Protein AF-A0AAE4P4Q9-F1 (afdb_monomer_lite)

Foldseek 3Di:
DDDDDDDDDDDDPPPPDDDPDDDPVRVVVVVVVVVLQVVQQVVWDWDDDPNWIKTWGQRPVQQKIWIDTDPPGPFDAQVSRQVRNCVPPVFGKHWDVVVVVPDPDDRGPDGCVVVVVVDPDDDTTMIHGDD

Radius of gyration: 22.88 Å; chains: 1; bounding box: 52×63×61 Å

pLDDT: mean 82.3, std 17.0, range [37.06, 98.25]

Structure (mmCIF, N/CA/C/O backbone):
data_AF-A0AAE4P4Q9-F1
#
_entry.id   AF-A0AAE4P4Q9-F1
#
loop_
_atom_site.group_PDB
_atom_site.id
_atom_site.type_symbol
_atom_site.label_atom_id
_atom_site.label_alt_id
_atom_site.label_comp_id
_atom_site.label_asym_id
_atom_site.label_entity_id
_atom_site.label_seq_id
_atom_site.pdbx_PDB_ins_code
_atom_site.Cartn_x
_atom_site.Cartn_y
_atom_site.Cartn_z
_atom_site.occupancy
_atom_site.B_iso_or_equiv
_atom_site.auth_seq_id
_atom_site.auth_comp_id
_atom_site.auth_asym_id
_atom_site.auth_atom_id
_atom_site.pdbx_PDB_model_num
ATOM 1 N N . MET A 1 1 ? -36.140 54.485 44.533 1.00 37.06 1 MET A N 1
ATOM 2 C CA . MET A 1 1 ? -35.787 53.049 44.627 1.00 37.06 1 MET A CA 1
ATOM 3 C C . MET A 1 1 ? -35.565 52.501 43.223 1.00 37.06 1 MET A C 1
ATOM 5 O O . MET A 1 1 ? -36.398 52.792 42.377 1.00 37.06 1 MET A O 1
ATOM 9 N N . ARG A 1 2 ? -34.507 51.682 43.056 1.00 38.62 2 ARG A N 1
ATOM 10 C CA . ARG A 1 2 ? -34.095 50.876 41.875 1.00 38.62 2 ARG A CA 1
ATOM 11 C C . ARG A 1 2 ? -33.258 51.635 40.821 1.00 38.62 2 ARG A C 1
ATOM 13 O O . ARG A 1 2 ? -33.813 52.383 40.034 1.00 38.62 2 ARG A O 1
ATOM 20 N N . PHE A 1 3 ? -31.927 51.716 40.999 1.00 42.88 3 PHE A N 1
ATOM 21 C CA . PHE A 1 3 ? -30.850 50.762 40.598 1.00 42.88 3 PHE A CA 1
ATOM 22 C C . PHE A 1 3 ? -30.687 50.680 39.060 1.00 42.88 3 PHE A C 1
ATOM 24 O O . PHE A 1 3 ? -31.515 50.068 38.403 1.00 42.88 3 PHE A O 1
ATOM 31 N N . THR A 1 4 ? -29.853 51.544 38.451 1.00 39.66 4 THR A N 1
ATOM 32 C CA . THR A 1 4 ? -28.414 51.391 38.058 1.00 39.66 4 THR A CA 1
ATOM 33 C C . THR A 1 4 ? -28.180 50.757 36.675 1.00 39.66 4 THR A C 1
ATOM 35 O O . THR A 1 4 ? -28.346 49.555 36.543 1.00 39.66 4 THR A O 1
ATOM 38 N N . LEU A 1 5 ? -27.798 51.621 35.710 1.00 47.47 5 LEU A N 1
ATOM 39 C CA . LEU A 1 5 ? -26.658 51.614 34.749 1.00 47.47 5 LEU A CA 1
ATOM 40 C C . LEU A 1 5 ? -26.119 50.287 34.111 1.00 47.47 5 LEU A C 1
ATOM 42 O O . LEU A 1 5 ? -26.418 49.201 34.581 1.00 47.47 5 LEU A O 1
ATOM 46 N N . PRO A 1 6 ? -25.333 50.356 33.007 1.00 56.06 6 PRO A N 1
ATOM 47 C CA . PRO A 1 6 ? -25.484 49.561 31.790 1.00 56.06 6 PRO A CA 1
ATOM 48 C C . PRO A 1 6 ? -24.238 48.682 31.515 1.00 56.06 6 PRO A C 1
ATOM 50 O O . PRO A 1 6 ? -23.335 48.587 32.338 1.00 56.06 6 PRO A O 1
ATOM 53 N N . LEU A 1 7 ? -24.162 48.147 30.290 1.00 46.91 7 LEU A N 1
ATOM 54 C CA . LEU A 1 7 ? -22.921 47.827 29.573 1.00 46.91 7 LEU A CA 1
ATOM 55 C C . LEU A 1 7 ? -22.119 46.623 30.088 1.00 46.91 7 LEU A C 1
ATOM 57 O O . LEU A 1 7 ? -21.265 46.776 30.949 1.00 46.91 7 LEU A O 1
ATOM 61 N N . ILE A 1 8 ? -22.268 45.465 29.432 1.00 52.84 8 ILE A N 1
ATOM 62 C CA . ILE A 1 8 ? -21.134 44.553 29.233 1.00 52.84 8 ILE A CA 1
ATOM 63 C C . ILE A 1 8 ? -21.139 44.045 27.788 1.00 52.84 8 ILE A C 1
ATOM 65 O O . ILE A 1 8 ? -22.079 43.433 27.291 1.00 52.84 8 ILE A O 1
ATOM 69 N N . LEU A 1 9 ? -20.034 44.383 27.146 1.00 51.22 9 LEU A N 1
ATOM 70 C CA . LEU A 1 9 ? -19.615 44.204 25.776 1.00 51.22 9 LEU A CA 1
ATOM 71 C C . LEU A 1 9 ? -18.574 43.092 25.826 1.00 51.22 9 LEU A C 1
ATOM 73 O O . LEU A 1 9 ? -17.518 43.335 26.398 1.00 51.22 9 LEU A O 1
ATOM 77 N N . ILE A 1 10 ? -18.844 41.886 25.315 1.00 54.88 10 ILE A N 1
ATOM 78 C CA . ILE A 1 10 ? -17.826 40.818 25.273 1.00 54.88 10 ILE A CA 1
ATOM 79 C C . ILE A 1 10 ? -17.908 40.056 23.941 1.00 54.88 10 ILE A C 1
ATOM 81 O O . ILE A 1 10 ? -18.613 39.068 23.776 1.00 54.88 10 ILE A O 1
ATOM 85 N N . THR A 1 11 ? -17.168 40.632 22.990 1.00 53.81 11 THR A N 1
ATOM 86 C CA . THR A 1 11 ? -16.197 39.982 22.093 1.00 53.81 11 THR A CA 1
ATOM 87 C C . THR A 1 11 ? -16.642 38.786 21.250 1.00 53.81 11 THR A C 1
ATOM 89 O O . THR A 1 11 ? -16.648 37.638 21.684 1.00 53.81 11 THR A O 1
ATOM 92 N N . THR A 1 12 ? -16.831 39.087 19.965 1.00 53.78 12 THR A N 1
ATOM 93 C CA . THR A 1 12 ? -16.254 38.357 18.826 1.00 53.78 12 THR A CA 1
ATOM 94 C C . THR A 1 12 ? -15.177 37.339 19.213 1.00 53.78 12 THR A C 1
ATOM 96 O O . THR A 1 12 ? -14.032 37.712 19.478 1.00 53.78 12 THR A O 1
ATOM 99 N N . VAL A 1 13 ? -15.505 36.050 19.148 1.00 53.94 13 VAL A N 1
ATOM 100 C CA . VAL A 1 13 ? -14.491 34.992 19.074 1.00 53.94 13 VAL A CA 1
ATOM 101 C C . VAL A 1 13 ? -14.093 34.842 17.605 1.00 53.94 13 VAL A C 1
ATOM 103 O O . VAL A 1 13 ? -14.459 33.899 16.915 1.00 53.94 13 VAL A O 1
ATOM 106 N N . LEU A 1 14 ? -13.356 35.837 17.110 1.00 50.78 14 LEU A N 1
ATOM 107 C CA . LEU A 1 14 ? -12.475 35.678 15.959 1.00 50.78 14 LEU A CA 1
ATOM 108 C C . LEU A 1 14 ? -11.249 34.901 16.451 1.00 50.78 14 LEU A C 1
ATOM 110 O O . LEU A 1 14 ? -10.186 35.470 16.670 1.00 50.78 14 LEU A O 1
ATOM 114 N N . THR A 1 15 ? -11.376 33.585 16.629 1.00 55.31 15 THR A N 1
ATOM 115 C CA . THR A 1 15 ? -10.199 32.703 16.666 1.00 55.31 15 THR A CA 1
ATOM 116 C C . THR A 1 15 ? -9.785 32.392 15.234 1.00 55.31 15 THR A C 1
ATOM 118 O O . THR A 1 15 ? -9.817 31.254 14.779 1.00 55.31 15 THR A O 1
ATOM 121 N N . ALA A 1 16 ? -9.419 33.448 14.511 1.00 55.38 16 ALA A N 1
ATOM 122 C CA . ALA A 1 16 ? -8.599 33.374 13.319 1.00 55.38 16 ALA A CA 1
ATOM 123 C C . ALA A 1 16 ? -7.157 33.675 13.750 1.00 55.38 16 ALA A C 1
ATOM 125 O O . ALA A 1 16 ? -6.652 34.769 13.540 1.00 55.38 16 ALA A O 1
ATOM 126 N N . CYS A 1 17 ? -6.523 32.694 14.394 1.00 52.91 17 CYS A N 1
ATOM 127 C CA . CYS A 1 17 ? -5.076 32.641 14.606 1.00 52.91 17 CYS A CA 1
ATOM 128 C C . CYS A 1 17 ? -4.592 31.237 14.227 1.00 52.91 17 CYS A C 1
ATOM 130 O O . CYS A 1 17 ? -4.440 30.350 15.060 1.00 52.91 17 CYS A O 1
ATOM 132 N N . SER A 1 18 ? -4.466 31.046 12.913 1.00 50.00 18 SER A N 1
ATOM 133 C CA . SER A 1 18 ? -3.303 30.461 12.234 1.00 50.00 18 SER A CA 1
ATOM 134 C C . SER A 1 18 ? -2.382 29.556 13.062 1.00 50.00 18 SER A C 1
ATOM 136 O O . SER A 1 18 ? -1.273 29.923 13.442 1.00 50.00 18 SER A O 1
ATOM 138 N N . GLY A 1 19 ? -2.819 28.322 13.233 1.00 48.91 19 GLY A N 1
ATOM 139 C CA . GLY A 1 19 ? -1.965 27.156 13.371 1.00 48.91 19 GLY A CA 1
ATOM 140 C C . GLY A 1 19 ? -2.827 26.001 12.910 1.00 48.91 19 GLY A C 1
ATOM 141 O O . GLY A 1 19 ? -3.951 25.874 13.389 1.00 48.91 19 GLY A O 1
ATOM 142 N N . SER A 1 20 ? -2.385 25.227 11.925 1.00 55.62 20 SER A N 1
ATOM 143 C CA . SER A 1 20 ? -3.102 24.054 11.420 1.00 55.62 20 SER A CA 1
ATOM 144 C C . SER A 1 20 ? -3.216 22.992 12.522 1.00 55.62 20 SER A C 1
ATOM 146 O O . SER A 1 20 ? -2.483 22.009 12.544 1.00 55.62 20 SER A O 1
ATOM 148 N N . HIS A 1 21 ? -4.111 23.224 13.478 1.00 65.62 21 HIS A N 1
ATOM 149 C CA . HIS A 1 21 ? -4.442 22.326 14.564 1.00 65.62 21 HIS A CA 1
ATOM 150 C C . HIS A 1 21 ? -5.728 21.613 14.181 1.00 65.62 21 HIS A C 1
ATOM 152 O O . HIS A 1 21 ? -6.785 22.225 14.046 1.00 65.62 21 HIS A O 1
ATOM 158 N N . LEU A 1 22 ? -5.605 20.303 13.979 1.00 78.44 22 LEU A N 1
ATOM 159 C CA . LEU A 1 22 ? -6.742 19.409 13.806 1.00 78.44 22 LEU A CA 1
ATOM 160 C C . LEU A 1 22 ? -7.759 19.653 14.929 1.00 78.44 22 LEU A C 1
ATOM 162 O O . LEU A 1 22 ? -7.364 19.769 16.096 1.00 78.44 22 LEU A O 1
ATOM 166 N N . THR A 1 23 ? -9.050 19.682 14.594 1.00 88.75 23 THR A N 1
ATOM 167 C CA . THR A 1 23 ? -10.122 19.708 15.598 1.00 88.75 23 THR A CA 1
ATOM 168 C C . THR A 1 23 ? -10.018 18.477 16.507 1.00 88.75 23 THR A C 1
ATOM 170 O O . THR A 1 23 ? -9.429 17.463 16.127 1.00 88.75 23 THR A O 1
ATOM 173 N N . ALA A 1 24 ? -10.588 18.527 17.714 1.00 87.38 24 ALA A N 1
ATOM 174 C CA . ALA A 1 24 ? -10.567 17.377 18.628 1.00 87.38 24 ALA A CA 1
ATOM 175 C C . ALA A 1 24 ? -11.140 16.101 17.974 1.00 87.38 24 ALA A C 1
ATOM 177 O O . ALA A 1 24 ? -10.599 15.010 18.155 1.00 87.38 24 ALA A O 1
ATOM 178 N N . GLU A 1 25 ? -12.174 16.256 17.145 1.00 88.56 25 GLU A N 1
ATOM 179 C CA . GLU A 1 25 ? -12.764 15.180 16.347 1.00 88.56 25 GLU A CA 1
ATOM 180 C C . GLU A 1 25 ? -11.782 14.630 15.303 1.00 88.56 25 GLU A C 1
ATOM 182 O O . GLU A 1 25 ? -11.558 13.423 15.235 1.00 88.56 25 GLU A O 1
ATOM 187 N N . GLN A 1 26 ? -11.103 15.500 14.550 1.00 90.88 26 GLN A N 1
ATOM 188 C CA . GLN A 1 26 ? -10.087 15.085 13.579 1.00 90.88 26 GLN A CA 1
ATOM 189 C C . GLN A 1 26 ? -8.890 14.391 14.246 1.00 90.88 26 GLN A C 1
ATOM 191 O O . GLN A 1 26 ? -8.339 13.435 13.700 1.00 90.88 26 GLN A O 1
ATOM 196 N N . GLN A 1 27 ? -8.485 14.838 15.437 1.00 89.81 27 GLN A N 1
ATOM 197 C CA . GLN A 1 27 ? -7.432 14.183 16.214 1.00 89.81 27 GLN A CA 1
ATOM 198 C C . GLN A 1 27 ? -7.860 12.790 16.681 1.00 89.81 27 GLN A C 1
ATOM 200 O O . GLN A 1 27 ? -7.066 11.850 16.597 1.00 89.81 27 GLN A O 1
ATOM 205 N N . ALA A 1 28 ? -9.102 12.643 17.151 1.00 92.06 28 ALA A N 1
ATOM 206 C C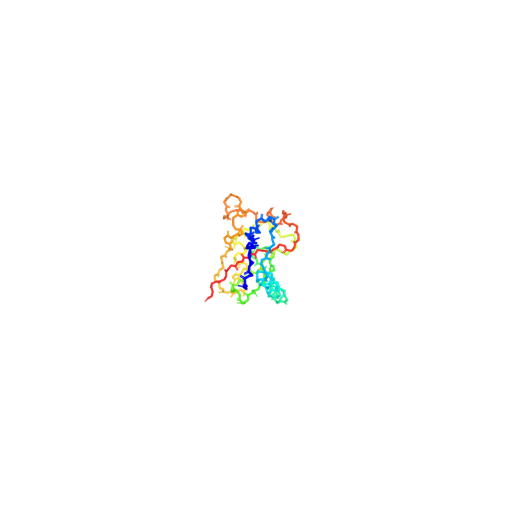A . ALA A 1 28 ? -9.660 11.350 17.526 1.00 92.06 28 ALA A CA 1
ATOM 207 C C . ALA A 1 28 ? -9.719 10.407 16.315 1.00 92.06 28 ALA A C 1
ATOM 209 O O . ALA A 1 28 ? -9.214 9.286 16.390 1.00 92.06 28 ALA A O 1
ATOM 210 N N . GLN A 1 29 ? -10.209 10.890 15.170 1.00 92.25 29 GLN A N 1
ATOM 211 C CA . GLN A 1 29 ? -10.255 10.109 13.936 1.00 92.25 29 GLN A CA 1
ATOM 212 C C . GLN A 1 29 ? -8.856 9.706 13.457 1.00 92.25 29 GLN A C 1
ATOM 214 O O . GLN A 1 29 ? -8.644 8.570 13.037 1.00 92.25 29 GLN A O 1
ATOM 219 N N . ARG A 1 30 ? -7.862 10.595 13.571 1.00 90.12 30 ARG A N 1
ATOM 220 C CA . ARG A 1 30 ? -6.470 10.268 13.235 1.00 90.12 30 ARG A CA 1
ATOM 221 C C . ARG A 1 30 ? -5.939 9.118 14.090 1.00 90.12 30 ARG A C 1
ATOM 223 O O . ARG A 1 30 ? -5.284 8.233 13.550 1.00 90.12 30 ARG A O 1
ATOM 230 N N . LYS A 1 31 ? -6.218 9.110 15.398 1.00 93.88 31 LYS A N 1
ATOM 231 C CA . LYS A 1 31 ? -5.809 8.010 16.291 1.00 93.88 31 LYS A CA 1
ATOM 232 C C . LYS A 1 31 ? -6.444 6.684 15.875 1.00 93.88 31 LYS A C 1
ATOM 234 O O . LYS A 1 31 ? -5.740 5.682 15.812 1.00 93.88 31 LYS A O 1
ATOM 239 N N . VAL A 1 32 ? -7.733 6.695 15.533 1.00 95.44 32 VAL A N 1
ATOM 240 C CA . VAL A 1 32 ? -8.434 5.512 15.007 1.00 95.44 32 VAL A CA 1
ATOM 241 C C . VAL A 1 32 ? -7.781 5.027 13.712 1.00 95.44 32 VAL A C 1
ATOM 243 O O . VAL A 1 32 ? -7.467 3.845 13.590 1.00 95.44 32 VAL A O 1
ATOM 246 N N . ASN A 1 33 ? -7.503 5.937 12.776 1.00 93.38 33 ASN A N 1
ATOM 247 C CA . ASN A 1 33 ? -6.893 5.582 11.499 1.00 93.38 33 ASN A CA 1
ATOM 248 C C . ASN A 1 33 ? -5.497 4.965 11.676 1.00 93.38 33 ASN A C 1
ATOM 250 O O . ASN A 1 33 ? -5.175 4.007 10.981 1.00 93.38 33 ASN A O 1
ATOM 254 N N . ILE A 1 34 ? -4.690 5.484 12.609 1.00 92.19 34 ILE A N 1
ATOM 255 C CA . ILE A 1 34 ? -3.366 4.931 12.936 1.00 92.19 34 ILE A CA 1
ATOM 256 C C . ILE A 1 34 ? -3.498 3.515 13.495 1.00 92.19 34 ILE A C 1
ATOM 258 O O . ILE A 1 34 ? -2.848 2.613 12.980 1.00 92.19 34 ILE A O 1
ATOM 262 N N . ALA A 1 35 ? -4.379 3.302 14.475 1.00 95.38 35 ALA A N 1
ATOM 263 C CA . ALA A 1 35 ? -4.577 1.981 15.069 1.00 95.38 35 ALA A CA 1
ATOM 264 C C . ALA A 1 35 ? -5.038 0.941 14.030 1.00 95.38 35 ALA A C 1
ATOM 266 O O . ALA A 1 35 ? -4.551 -0.188 14.016 1.00 95.38 35 ALA A O 1
ATOM 267 N N . GLN A 1 36 ? -5.931 1.330 13.114 1.00 96.19 36 GLN A N 1
ATOM 268 C CA . GLN A 1 36 ? -6.347 0.483 11.991 1.00 96.19 36 GLN A CA 1
ATOM 269 C C . GLN A 1 36 ? -5.177 0.157 11.051 1.00 96.19 36 GLN A C 1
ATOM 271 O O . GLN A 1 36 ? -5.035 -0.982 10.613 1.00 96.19 36 GLN A O 1
ATOM 276 N N . ASN A 1 37 ? -4.307 1.131 10.766 1.00 95.12 37 ASN A N 1
ATOM 277 C CA . ASN A 1 37 ? -3.130 0.911 9.926 1.00 95.12 37 ASN A CA 1
ATOM 278 C C . ASN A 1 37 ? -2.137 -0.050 10.586 1.00 95.12 37 ASN A C 1
ATOM 280 O O . ASN A 1 37 ? -1.637 -0.955 9.927 1.00 95.12 37 ASN A O 1
ATOM 284 N N . GLU A 1 38 ? -1.859 0.126 11.877 1.00 94.94 38 GLU A N 1
ATOM 285 C CA . GLU A 1 38 ? -0.973 -0.759 12.643 1.00 94.94 38 GLU A CA 1
ATOM 286 C C . GLU A 1 38 ? -1.513 -2.195 12.669 1.00 94.94 38 GLU A C 1
ATOM 288 O O . GLU A 1 38 ? -0.776 -3.146 12.398 1.00 94.94 38 GLU A O 1
ATOM 293 N N . ALA A 1 39 ? -2.819 -2.356 12.905 1.00 96.50 39 ALA A N 1
ATOM 294 C CA . ALA A 1 39 ? -3.479 -3.657 12.871 1.00 96.50 39 ALA A CA 1
ATOM 295 C C . ALA A 1 39 ? -3.424 -4.314 11.480 1.00 96.50 39 ALA A C 1
ATOM 297 O O . ALA A 1 39 ? -3.240 -5.530 11.381 1.00 96.50 39 ALA A O 1
ATOM 298 N N . ALA A 1 40 ? -3.557 -3.527 10.409 1.00 97.44 40 ALA A N 1
ATOM 299 C CA . ALA A 1 40 ? -3.425 -4.012 9.039 1.00 97.44 40 ALA A CA 1
ATOM 300 C C . ALA A 1 40 ? -1.982 -4.433 8.718 1.00 97.44 40 ALA A C 1
ATOM 302 O O . ALA A 1 40 ? -1.768 -5.493 8.129 1.00 97.44 40 ALA A O 1
ATOM 303 N N . TRP A 1 41 ? -0.982 -3.654 9.147 1.00 97.00 41 TRP A N 1
ATOM 304 C CA . TRP A 1 41 ? 0.432 -3.973 8.927 1.00 97.00 41 TRP A CA 1
ATOM 305 C C . TRP A 1 41 ? 0.874 -5.257 9.627 1.00 97.00 41 TRP A C 1
ATOM 307 O O . TRP A 1 41 ? 1.686 -5.996 9.075 1.00 97.00 41 TRP A O 1
ATOM 317 N N . ALA A 1 42 ? 0.288 -5.587 10.781 1.00 96.31 42 ALA A N 1
ATOM 318 C CA . ALA A 1 42 ? 0.528 -6.866 11.452 1.00 96.31 42 ALA A CA 1
ATOM 319 C C . ALA A 1 42 ? 0.099 -8.092 10.616 1.00 96.31 42 ALA A C 1
ATOM 321 O O . ALA A 1 42 ? 0.526 -9.209 10.897 1.00 96.31 42 ALA A O 1
ATOM 322 N N . LYS A 1 43 ? -0.741 -7.891 9.594 1.00 96.88 43 LYS A N 1
ATOM 323 C CA . LYS A 1 43 ? -1.245 -8.925 8.677 1.00 96.88 43 LYS A CA 1
ATOM 324 C C . LYS A 1 43 ? -0.764 -8.719 7.238 1.00 96.88 43 LYS A C 1
ATOM 326 O O . LYS A 1 43 ? -1.331 -9.306 6.316 1.00 96.88 43 LYS A O 1
ATOM 331 N N . ALA A 1 44 ? 0.229 -7.856 7.036 1.00 97.81 44 ALA A N 1
ATOM 332 C CA . ALA A 1 44 ? 0.693 -7.514 5.704 1.00 97.81 44 ALA A CA 1
ATOM 333 C C . ALA A 1 44 ? 1.278 -8.728 4.981 1.00 97.81 44 ALA A C 1
ATOM 335 O O . ALA A 1 44 ? 1.951 -9.572 5.575 1.00 97.81 44 ALA A O 1
ATOM 336 N N . GLN A 1 45 ? 1.043 -8.783 3.676 1.00 98.25 45 GLN A N 1
ATOM 337 C CA . GLN A 1 45 ? 1.576 -9.819 2.802 1.00 98.25 45 GLN A CA 1
ATOM 338 C C . GLN A 1 45 ? 2.567 -9.203 1.827 1.00 98.25 45 GLN A C 1
ATOM 340 O O . GLN A 1 45 ? 2.359 -8.094 1.333 1.00 98.25 45 GLN A O 1
ATOM 345 N N . THR A 1 46 ? 3.646 -9.926 1.544 1.00 97.81 46 THR A N 1
ATOM 346 C CA . THR A 1 46 ? 4.604 -9.525 0.514 1.00 97.81 46 THR A CA 1
ATOM 347 C C . THR A 1 46 ? 4.241 -10.196 -0.801 1.00 97.81 46 THR A C 1
ATOM 349 O O . THR A 1 46 ? 4.124 -11.418 -0.861 1.00 97.81 46 THR A O 1
ATOM 352 N N . VAL A 1 47 ? 4.098 -9.402 -1.858 1.00 97.50 47 VAL A N 1
ATOM 353 C CA . VAL A 1 47 ? 3.768 -9.870 -3.207 1.00 97.50 47 VAL A CA 1
ATOM 354 C C . VAL A 1 47 ? 4.823 -9.434 -4.212 1.00 97.50 47 VAL A C 1
ATOM 356 O O . VAL A 1 47 ? 5.480 -8.407 -4.041 1.00 97.50 47 VAL A O 1
ATOM 359 N N . ASN A 1 48 ? 4.973 -10.226 -5.272 1.00 96.44 48 ASN A N 1
ATOM 360 C CA . ASN A 1 48 ? 5.829 -9.909 -6.406 1.00 96.44 48 ASN A CA 1
ATOM 361 C C . ASN A 1 48 ? 4.967 -9.497 -7.604 1.00 96.44 48 ASN A C 1
ATOM 363 O O . ASN A 1 48 ? 4.128 -10.273 -8.058 1.00 96.44 48 ASN A O 1
ATOM 367 N N . VAL A 1 49 ? 5.199 -8.293 -8.123 1.00 95.62 49 VAL A N 1
ATOM 368 C CA . VAL A 1 49 ? 4.564 -7.773 -9.336 1.00 95.62 49 VAL A CA 1
ATOM 369 C C . VAL A 1 49 ? 5.660 -7.464 -10.347 1.00 95.62 49 VAL A C 1
ATOM 371 O O . VAL A 1 49 ? 6.401 -6.497 -10.197 1.00 95.62 49 VAL A O 1
ATOM 374 N N . GLY A 1 50 ? 5.802 -8.308 -11.370 1.00 92.38 50 GLY A N 1
ATOM 375 C CA . GLY A 1 50 ? 6.770 -8.078 -12.449 1.00 92.38 50 GLY A CA 1
ATOM 376 C C . GLY A 1 50 ? 8.226 -7.947 -11.975 1.00 92.38 50 GLY A C 1
ATOM 377 O O . GLY A 1 50 ? 8.972 -7.143 -12.523 1.00 92.38 50 GLY A O 1
ATOM 378 N N . GLY A 1 51 ? 8.625 -8.691 -10.938 1.00 92.81 51 GLY A N 1
ATOM 379 C CA . GLY A 1 51 ? 9.968 -8.637 -10.348 1.00 92.81 51 GLY A CA 1
ATOM 380 C C . GLY A 1 51 ? 10.141 -7.599 -9.233 1.00 92.81 51 GLY A C 1
ATOM 381 O O . GLY A 1 51 ? 11.216 -7.528 -8.645 1.00 92.81 51 GLY A O 1
ATOM 382 N N . LYS A 1 52 ? 9.102 -6.819 -8.916 1.00 94.81 52 LYS A N 1
ATOM 383 C CA . LYS A 1 52 ? 9.099 -5.800 -7.856 1.00 94.81 52 LYS A CA 1
ATOM 384 C C . LYS A 1 52 ? 8.406 -6.356 -6.617 1.00 94.81 52 LYS A C 1
ATOM 386 O O . LYS A 1 52 ? 7.323 -6.930 -6.733 1.00 94.81 52 LYS A O 1
ATOM 391 N N . LEU A 1 53 ? 9.012 -6.192 -5.443 1.00 96.06 53 LEU A N 1
ATOM 392 C CA . LEU A 1 53 ? 8.438 -6.667 -4.185 1.00 96.06 53 LEU A CA 1
ATOM 393 C C . LEU A 1 53 ? 7.706 -5.542 -3.462 1.00 96.06 53 LEU A C 1
ATOM 395 O O . LEU A 1 53 ? 8.261 -4.473 -3.226 1.00 96.06 53 LEU A O 1
ATOM 399 N N . PHE A 1 54 ? 6.471 -5.823 -3.059 1.00 96.62 54 PHE A N 1
ATOM 400 C CA . PHE A 1 54 ? 5.636 -4.893 -2.311 1.00 96.62 54 PHE A CA 1
ATOM 401 C C . PHE A 1 54 ? 5.096 -5.559 -1.058 1.00 96.62 54 PHE A C 1
ATOM 403 O O . PHE A 1 54 ? 4.642 -6.699 -1.111 1.00 96.62 54 PHE A O 1
ATOM 410 N N . SER A 1 55 ? 5.104 -4.833 0.057 1.00 97.50 55 SER A N 1
ATOM 411 C CA . SER A 1 55 ? 4.370 -5.209 1.259 1.00 97.50 55 SER A CA 1
ATOM 412 C C . SER A 1 55 ? 3.016 -4.513 1.223 1.00 97.50 55 SER A C 1
ATOM 414 O O . SER A 1 55 ? 2.948 -3.297 1.036 1.00 97.50 55 SER A O 1
ATOM 416 N N . VAL A 1 56 ? 1.950 -5.294 1.363 1.00 98.19 56 VAL A N 1
ATOM 417 C CA . VAL A 1 56 ? 0.566 -4.859 1.185 1.00 98.19 56 VAL A CA 1
ATOM 418 C C . VAL A 1 56 ? -0.217 -5.175 2.451 1.00 98.19 56 VAL A C 1
ATOM 420 O O . VAL A 1 56 ? -0.327 -6.334 2.852 1.00 98.19 56 VAL A O 1
ATOM 423 N N . ALA A 1 57 ? -0.783 -4.143 3.067 1.00 98.12 57 ALA A N 1
ATOM 424 C CA . ALA A 1 57 ? -1.641 -4.238 4.239 1.00 98.12 57 ALA A CA 1
ATOM 425 C C . ALA A 1 57 ? -3.070 -3.819 3.882 1.00 98.12 57 ALA A C 1
ATOM 427 O O . ALA A 1 57 ? -3.300 -2.694 3.440 1.00 98.12 57 ALA A O 1
ATOM 428 N N . ILE A 1 58 ? -4.038 -4.714 4.088 1.00 97.88 58 ILE A N 1
ATOM 429 C CA . ILE A 1 58 ? -5.455 -4.434 3.825 1.00 97.88 58 ILE A CA 1
ATOM 430 C C . ILE A 1 58 ? -6.097 -3.844 5.081 1.00 97.88 58 ILE A C 1
ATOM 432 O O . ILE A 1 58 ? -6.112 -4.478 6.134 1.00 97.88 58 ILE A O 1
ATOM 436 N N . VAL A 1 59 ? -6.647 -2.638 4.955 1.00 97.06 59 VAL A N 1
ATOM 437 C CA . VAL A 1 59 ? -7.433 -1.962 5.990 1.00 97.06 59 VAL A CA 1
ATOM 438 C C . VAL A 1 59 ? -8.914 -2.164 5.681 1.00 97.06 59 VAL A C 1
ATOM 440 O O . VAL A 1 59 ? -9.526 -1.391 4.934 1.00 97.06 59 VAL A O 1
ATOM 443 N N . THR A 1 60 ? -9.483 -3.228 6.246 1.00 94.75 60 THR A N 1
ATOM 444 C CA . THR A 1 60 ? -10.863 -3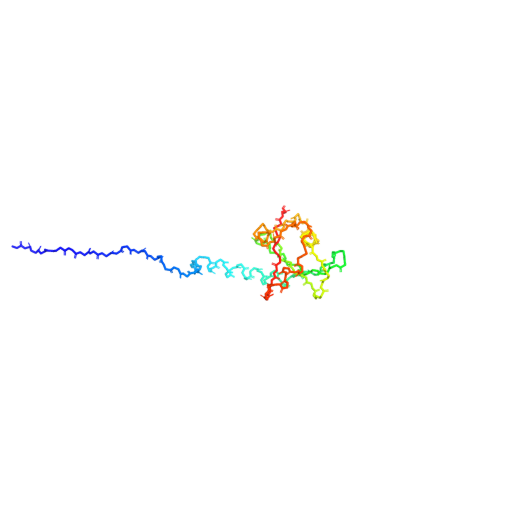.661 5.989 1.00 94.75 60 THR A CA 1
ATOM 445 C C . THR A 1 60 ? -11.889 -2.596 6.373 1.00 94.75 60 THR A C 1
ATOM 447 O O . THR A 1 60 ? -12.854 -2.391 5.651 1.00 94.75 60 THR A O 1
ATOM 450 N N . GLU A 1 61 ? -11.671 -1.852 7.459 1.00 94.81 61 GLU A N 1
ATOM 451 C CA . GLU A 1 61 ? -12.631 -0.864 7.973 1.00 94.81 61 GLU A CA 1
ATOM 452 C C . GLU A 1 61 ? -12.861 0.315 7.019 1.00 94.81 61 GLU A C 1
ATOM 454 O O . GLU A 1 61 ? -13.833 1.053 7.170 1.00 94.81 61 GLU A O 1
ATOM 459 N N . ARG A 1 62 ? -11.950 0.523 6.061 1.00 93.06 62 ARG A N 1
ATOM 460 C CA . ARG A 1 62 ? -11.995 1.642 5.112 1.00 93.06 62 ARG A CA 1
ATOM 461 C C . ARG A 1 62 ? -11.941 1.199 3.653 1.00 93.06 62 ARG A C 1
ATOM 463 O O . ARG A 1 62 ? -11.754 2.059 2.798 1.00 93.06 62 ARG A O 1
ATOM 470 N N . ASN A 1 63 ? -12.053 -0.104 3.375 1.00 95.25 63 ASN A N 1
ATOM 471 C CA . ASN A 1 63 ? -11.905 -0.682 2.034 1.00 95.25 63 ASN A CA 1
ATOM 472 C C . ASN A 1 63 ? -10.689 -0.099 1.300 1.00 95.25 63 ASN A C 1
ATOM 474 O O . ASN A 1 63 ? -10.794 0.497 0.230 1.00 95.25 63 ASN A O 1
ATOM 478 N N . SER A 1 64 ? -9.521 -0.189 1.935 1.00 95.62 64 SER A N 1
ATOM 479 C CA . SER A 1 64 ? -8.290 0.380 1.386 1.00 95.62 64 SER A CA 1
ATOM 480 C C . SER A 1 64 ? -7.100 -0.538 1.612 1.00 95.62 64 SER A C 1
ATOM 482 O O . SER A 1 64 ? -7.096 -1.347 2.537 1.00 95.62 64 SER A O 1
ATOM 484 N N . ALA A 1 65 ? -6.080 -0.395 0.776 1.00 97.19 65 ALA A N 1
ATOM 485 C CA . ALA A 1 65 ? -4.790 -1.039 0.935 1.00 97.19 65 ALA A CA 1
ATOM 486 C C . ALA A 1 65 ? -3.701 0.016 1.153 1.00 97.19 65 ALA A C 1
ATOM 488 O O . ALA A 1 65 ? -3.693 1.065 0.505 1.00 97.19 65 ALA A O 1
ATOM 489 N N . LEU A 1 66 ? -2.776 -0.286 2.061 1.00 95.81 66 LEU A N 1
ATOM 490 C CA . LEU A 1 66 ? -1.518 0.427 2.242 1.00 95.81 66 LEU A CA 1
ATOM 491 C C . LEU A 1 66 ? -0.411 -0.397 1.595 1.00 95.81 66 LEU A C 1
ATOM 493 O O . LEU A 1 66 ? -0.293 -1.591 1.871 1.00 95.81 66 LEU A O 1
ATOM 497 N N . ILE A 1 67 ? 0.389 0.228 0.739 1.00 95.56 67 ILE A N 1
ATOM 498 C CA . ILE A 1 67 ? 1.420 -0.460 -0.034 1.00 95.56 67 ILE A CA 1
ATOM 499 C C . ILE A 1 67 ? 2.743 0.278 0.107 1.00 95.56 67 ILE A C 1
ATOM 501 O O . ILE A 1 67 ? 2.799 1.497 -0.042 1.00 95.56 67 ILE A O 1
ATOM 505 N N . ARG A 1 68 ? 3.827 -0.461 0.330 1.00 93.06 68 ARG A N 1
ATOM 506 C CA . ARG A 1 68 ? 5.192 0.073 0.253 1.00 93.06 68 ARG A CA 1
ATOM 507 C C . ARG A 1 68 ? 6.130 -0.895 -0.468 1.00 93.06 68 ARG A C 1
ATOM 509 O O . ARG A 1 68 ? 5.907 -2.108 -0.379 1.00 93.06 68 ARG A O 1
ATOM 516 N N . PRO A 1 69 ? 7.155 -0.392 -1.178 1.00 93.50 69 PRO A N 1
ATOM 517 C CA . PRO A 1 69 ? 8.212 -1.242 -1.719 1.00 93.50 69 PRO A CA 1
ATOM 518 C C . PRO A 1 69 ? 8.955 -1.975 -0.592 1.00 93.50 69 PRO A C 1
ATOM 520 O O . PRO A 1 69 ? 8.977 -1.520 0.555 1.00 93.50 69 PRO A O 1
ATOM 523 N N . VAL A 1 70 ? 9.554 -3.122 -0.909 1.00 92.25 70 VAL A N 1
ATOM 524 C CA . VAL A 1 70 ? 10.370 -3.903 0.032 1.00 92.25 70 VAL A CA 1
ATOM 525 C C . VAL A 1 70 ? 11.826 -3.876 -0.418 1.00 92.25 70 VAL A C 1
ATOM 527 O O . VAL A 1 70 ? 12.153 -4.372 -1.494 1.00 92.25 70 VAL A O 1
ATOM 530 N N . GLY A 1 71 ? 12.702 -3.335 0.432 1.00 85.62 71 GLY A N 1
ATOM 531 C CA . GLY A 1 71 ? 14.123 -3.166 0.117 1.00 85.62 71 GLY A CA 1
ATOM 532 C C . GLY A 1 71 ? 14.350 -2.243 -1.083 1.00 85.62 71 GLY A C 1
ATOM 533 O O . GLY A 1 71 ? 13.505 -1.402 -1.392 1.00 85.62 71 GLY A O 1
ATOM 534 N N 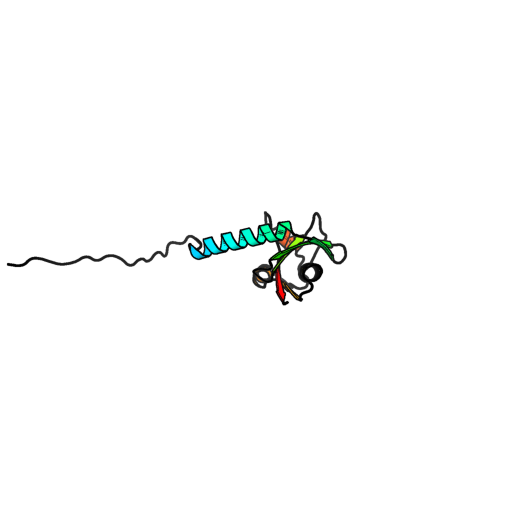. ASP A 1 72 ? 15.469 -2.444 -1.780 1.00 80.69 72 ASP A N 1
ATOM 535 C CA . ASP A 1 72 ? 15.824 -1.704 -2.996 1.00 80.69 72 ASP A CA 1
ATOM 536 C C . ASP A 1 72 ? 14.975 -2.198 -4.178 1.00 80.69 72 ASP A C 1
ATOM 538 O O . ASP A 1 72 ? 15.400 -2.998 -5.015 1.00 80.69 72 ASP A O 1
ATOM 542 N N . THR A 1 73 ? 13.714 -1.772 -4.207 1.00 78.00 73 THR A N 1
ATOM 543 C CA . THR A 1 73 ? 12.784 -2.123 -5.281 1.00 78.00 73 THR A CA 1
ATOM 544 C C . THR A 1 73 ? 13.098 -1.280 -6.523 1.00 78.00 73 THR A C 1
ATOM 546 O O . THR A 1 73 ? 13.208 -0.058 -6.410 1.00 78.00 73 THR A O 1
ATOM 549 N N . PRO A 1 74 ? 13.220 -1.886 -7.722 1.00 83.75 74 PRO A N 1
ATOM 550 C CA . PRO A 1 74 ? 13.427 -1.132 -8.956 1.00 83.75 74 PRO A CA 1
ATOM 551 C C . PRO A 1 74 ? 12.252 -0.184 -9.243 1.00 83.75 74 PRO A C 1
ATOM 553 O O . PRO A 1 74 ? 11.171 -0.335 -8.676 1.00 83.75 74 PRO A O 1
ATOM 556 N N . SER A 1 75 ? 12.455 0.771 -10.159 1.00 89.88 75 SER A N 1
ATOM 557 C CA . SER A 1 75 ? 11.433 1.748 -10.573 1.00 89.88 75 SER A CA 1
ATOM 558 C C . SER A 1 75 ? 10.048 1.118 -10.752 1.00 89.88 75 SER A C 1
ATOM 560 O O . SER A 1 75 ? 9.885 0.098 -11.430 1.00 89.88 75 SER A O 1
ATOM 562 N N . TYR A 1 76 ? 9.046 1.739 -10.134 1.00 91.00 76 TYR A N 1
ATOM 563 C CA . TYR A 1 76 ? 7.668 1.270 -10.143 1.00 91.00 76 TYR A CA 1
ATOM 564 C C . TYR A 1 76 ? 6.684 2.421 -10.364 1.00 91.00 76 TYR A C 1
ATOM 566 O O . TYR A 1 76 ? 7.009 3.588 -10.168 1.00 91.00 76 TYR A O 1
ATOM 574 N N . THR A 1 77 ? 5.483 2.074 -10.810 1.00 90.94 77 THR A N 1
ATOM 575 C CA . THR A 1 77 ? 4.438 2.991 -11.277 1.00 90.94 77 THR A CA 1
ATOM 576 C C . THR A 1 77 ? 3.162 2.831 -10.454 1.00 90.94 77 THR A C 1
ATOM 578 O O . THR A 1 77 ? 3.029 1.895 -9.661 1.00 90.94 77 THR A O 1
ATOM 581 N N . VAL A 1 78 ? 2.177 3.702 -10.690 1.00 91.00 78 VAL A N 1
ATOM 582 C CA . VAL A 1 78 ? 0.826 3.565 -10.117 1.00 91.00 78 VAL A CA 1
ATOM 583 C C . VAL A 1 78 ? 0.216 2.200 -10.448 1.00 91.00 78 VAL A C 1
ATOM 585 O O . VAL A 1 78 ? -0.319 1.537 -9.562 1.00 91.00 78 VAL A O 1
ATOM 588 N N . ALA A 1 79 ? 0.374 1.735 -11.690 1.00 91.75 79 ALA A N 1
ATOM 589 C CA . ALA A 1 79 ? -0.173 0.455 -12.132 1.00 91.75 79 ALA A CA 1
ATOM 590 C C . ALA A 1 79 ? 0.421 -0.739 -11.366 1.00 91.75 79 ALA A C 1
ATOM 592 O O . ALA A 1 79 ? -0.301 -1.693 -11.073 1.00 91.75 79 ALA A O 1
ATOM 593 N N . ASP A 1 80 ? 1.711 -0.683 -11.012 1.00 94.31 80 ASP A N 1
ATOM 594 C CA . ASP A 1 80 ? 2.357 -1.724 -10.203 1.00 94.31 80 ASP A CA 1
ATOM 595 C C . ASP A 1 80 ? 1.780 -1.760 -8.780 1.00 94.31 80 ASP A C 1
ATOM 597 O O . ASP A 1 80 ? 1.491 -2.833 -8.252 1.00 94.31 80 ASP A O 1
ATOM 601 N N . VAL A 1 81 ? 1.571 -0.587 -8.173 1.00 94.69 81 VAL A N 1
ATOM 602 C CA . VAL A 1 81 ? 1.015 -0.459 -6.817 1.00 94.69 81 VAL A CA 1
ATOM 603 C C . VAL A 1 81 ? -0.436 -0.939 -6.764 1.00 94.69 81 VAL A C 1
ATOM 605 O O . VAL A 1 81 ? -0.819 -1.689 -5.864 1.00 94.69 81 VAL A O 1
ATOM 608 N N . GLU A 1 82 ? -1.247 -0.564 -7.751 1.00 95.38 82 GLU A N 1
ATOM 609 C CA . GLU A 1 82 ? -2.614 -1.062 -7.873 1.00 95.38 82 GLU A CA 1
ATOM 610 C C . GLU A 1 82 ? -2.631 -2.575 -8.117 1.00 95.38 82 GLU A C 1
ATOM 612 O O . GLU A 1 82 ? -3.401 -3.290 -7.479 1.00 95.38 82 GLU A O 1
ATOM 617 N N . ALA A 1 83 ? -1.746 -3.103 -8.968 1.00 96.25 83 ALA A N 1
ATOM 618 C CA . ALA A 1 83 ? -1.633 -4.543 -9.189 1.00 96.25 83 ALA A CA 1
ATOM 619 C C . ALA A 1 83 ? -1.241 -5.298 -7.909 1.00 96.25 83 ALA A C 1
ATOM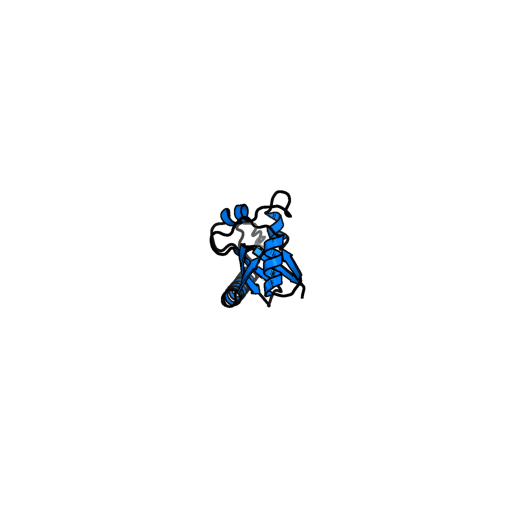 621 O O . ALA A 1 83 ? -1.815 -6.351 -7.630 1.00 96.25 83 ALA A O 1
ATOM 622 N N . ALA A 1 84 ? -0.338 -4.742 -7.097 1.00 97.31 84 ALA A N 1
ATOM 623 C CA . ALA A 1 84 ? 0.018 -5.307 -5.798 1.00 97.31 84 ALA A CA 1
ATOM 624 C C . ALA A 1 84 ? -1.192 -5.350 -4.851 1.00 97.31 84 ALA A C 1
ATOM 626 O O . ALA A 1 84 ? -1.418 -6.359 -4.183 1.00 97.31 84 ALA A O 1
ATOM 627 N N . SER A 1 85 ? -2.016 -4.296 -4.838 1.00 97.75 85 SER A N 1
ATOM 628 C CA . SER A 1 85 ? -3.245 -4.272 -4.037 1.00 97.75 85 SER A CA 1
ATOM 629 C C . SER A 1 85 ? -4.242 -5.357 -4.464 1.00 97.75 85 SER A C 1
ATOM 631 O O . SER A 1 85 ? -4.789 -6.058 -3.609 1.00 97.75 85 SER A O 1
ATOM 633 N N . ARG A 1 86 ? -4.422 -5.565 -5.777 1.00 97.81 86 ARG A N 1
ATOM 634 C CA . ARG A 1 86 ? -5.314 -6.591 -6.343 1.00 97.81 86 ARG A CA 1
ATOM 635 C C . ARG A 1 86 ? -4.831 -8.002 -6.023 1.00 97.81 86 ARG A C 1
ATOM 637 O O . ARG A 1 86 ? -5.643 -8.879 -5.749 1.00 97.81 86 ARG A O 1
ATOM 644 N N . ALA A 1 87 ? -3.514 -8.214 -6.012 1.00 97.56 87 ALA A N 1
ATOM 645 C CA . ALA A 1 87 ? -2.916 -9.515 -5.723 1.00 97.56 87 ALA A CA 1
ATOM 646 C C . ALA A 1 87 ? -3.252 -10.037 -4.314 1.00 97.56 87 ALA A C 1
ATOM 648 O O . ALA A 1 87 ? -3.321 -11.249 -4.127 1.00 97.56 87 ALA A O 1
ATOM 649 N N . VAL A 1 88 ? -3.472 -9.139 -3.345 1.00 97.69 88 VAL A N 1
ATOM 650 C CA . VAL A 1 88 ? -3.816 -9.503 -1.957 1.00 97.69 88 VAL A CA 1
ATOM 651 C C . VAL A 1 88 ? -5.310 -9.374 -1.670 1.00 97.69 88 VAL A C 1
ATOM 653 O O . VAL A 1 88 ? -5.866 -10.201 -0.955 1.00 97.69 88 VAL A O 1
ATOM 656 N N . SER A 1 89 ? -5.964 -8.332 -2.188 1.00 96.62 89 SER A N 1
ATOM 657 C CA . SER A 1 89 ? -7.377 -8.057 -1.886 1.00 96.62 89 SER A CA 1
ATOM 658 C C . SER A 1 89 ? -8.365 -8.825 -2.760 1.00 96.62 89 SER A C 1
ATOM 660 O O . SER A 1 89 ? -9.495 -9.031 -2.333 1.00 96.62 89 SER A O 1
ATOM 662 N N . HIS A 1 90 ? -7.963 -9.223 -3.972 1.00 96.06 90 HIS A N 1
ATOM 663 C CA . HIS A 1 90 ? -8.842 -9.753 -5.023 1.00 96.06 90 HIS A CA 1
ATOM 664 C C . HIS A 1 90 ? -9.963 -8.805 -5.486 1.00 96.06 90 HIS A C 1
ATOM 666 O O . HIS A 1 90 ? -10.839 -9.228 -6.237 1.00 96.06 90 HIS A O 1
ATOM 672 N N . CYS A 1 91 ? -9.918 -7.537 -5.082 1.00 96.19 91 CYS A N 1
ATOM 673 C CA . CYS A 1 91 ? -10.860 -6.497 -5.486 1.00 96.19 91 CYS A CA 1
ATOM 674 C C . CYS A 1 91 ? -10.208 -5.555 -6.491 1.00 96.19 91 CYS A C 1
ATOM 676 O O . CYS A 1 91 ? -8.981 -5.534 -6.593 1.00 96.19 91 CYS A O 1
ATOM 678 N N . ASP A 1 92 ? -11.000 -4.740 -7.186 1.00 95.56 92 ASP A N 1
ATOM 679 C CA . ASP A 1 92 ? -10.437 -3.662 -7.992 1.00 95.56 92 ASP A CA 1
ATOM 680 C C . ASP A 1 92 ? -9.789 -2.612 -7.083 1.00 95.56 92 ASP A C 1
ATOM 682 O O . ASP A 1 92 ? -10.257 -2.333 -5.980 1.00 95.56 92 ASP A O 1
ATOM 686 N N . GLY A 1 93 ? -8.658 -2.065 -7.526 1.00 93.38 93 GLY A N 1
ATOM 687 C CA . GLY A 1 93 ? -7.832 -1.154 -6.740 1.00 93.38 93 GLY A CA 1
ATOM 688 C C . GLY A 1 93 ? -7.462 0.076 -7.551 1.00 93.38 93 GLY A C 1
ATOM 689 O O . GLY A 1 93 ? -6.868 -0.071 -8.619 1.00 93.38 93 GLY A O 1
ATOM 690 N N . THR A 1 94 ? -7.791 1.262 -7.036 1.00 92.69 94 THR A N 1
ATOM 691 C CA . THR A 1 94 ? -7.453 2.560 -7.643 1.00 92.69 94 THR A CA 1
ATOM 692 C C . THR A 1 94 ? -6.673 3.417 -6.653 1.00 92.69 94 THR A C 1
ATOM 694 O O . THR A 1 94 ? -7.104 3.606 -5.510 1.00 92.69 94 THR A O 1
ATOM 697 N N . MET A 1 95 ? -5.513 3.936 -7.060 1.00 89.38 95 MET A N 1
ATOM 698 C CA . MET A 1 95 ? -4.710 4.810 -6.200 1.00 89.38 95 MET A CA 1
ATOM 699 C C . MET A 1 95 ? -5.487 6.074 -5.813 1.00 89.38 95 MET A C 1
ATOM 701 O O . MET A 1 95 ? -6.164 6.682 -6.643 1.00 89.38 95 MET A O 1
ATOM 705 N N . ASP A 1 96 ? -5.399 6.475 -4.541 1.00 80.62 96 ASP A N 1
ATOM 706 C CA . ASP A 1 96 ? -6.156 7.628 -4.061 1.00 80.62 96 ASP A CA 1
ATOM 707 C C . ASP A 1 96 ? -5.738 8.923 -4.781 1.00 80.62 96 ASP A C 1
ATOM 709 O O . ASP A 1 96 ? -4.556 9.265 -4.870 1.00 80.62 96 ASP A O 1
ATOM 713 N N . ALA A 1 97 ? -6.730 9.670 -5.274 1.00 69.19 97 ALA A N 1
ATOM 714 C CA . ALA A 1 97 ? -6.520 10.883 -6.061 1.00 69.19 97 ALA A CA 1
ATOM 715 C C . ALA A 1 97 ? -5.750 11.977 -5.299 1.00 69.19 97 ALA A C 1
ATOM 717 O O . ALA A 1 97 ? -5.063 12.787 -5.921 1.00 69.19 97 ALA A O 1
ATOM 718 N N . GLY A 1 98 ? -5.823 11.995 -3.963 1.00 68.44 98 GLY A N 1
ATOM 719 C CA . GLY A 1 98 ? -5.052 12.919 -3.140 1.00 68.44 98 GLY A CA 1
ATOM 720 C C . GLY A 1 98 ? -3.548 12.681 -3.256 1.00 68.44 98 GLY A C 1
ATOM 721 O O . GLY A 1 98 ? -2.785 13.638 -3.274 1.00 68.44 98 GLY A O 1
ATOM 722 N N . VAL A 1 99 ? -3.120 11.426 -3.412 1.00 67.88 99 VAL A N 1
ATOM 723 C CA . VAL A 1 99 ? -1.717 11.070 -3.672 1.00 67.88 99 VAL A CA 1
ATOM 724 C C . VAL A 1 99 ? -1.312 11.478 -5.089 1.00 67.88 99 VAL A C 1
ATOM 726 O O . VAL A 1 99 ? -0.224 12.016 -5.292 1.00 67.88 99 VAL A O 1
ATOM 729 N N . LEU A 1 100 ? -2.211 11.287 -6.059 1.00 68.38 100 LEU A N 1
ATOM 730 C CA . LEU A 1 100 ? -1.976 11.676 -7.451 1.00 68.38 100 LEU A CA 1
ATOM 731 C C . LEU A 1 100 ? -1.780 13.187 -7.617 1.00 68.38 100 LEU A C 1
ATOM 733 O O . LEU A 1 100 ? -1.028 13.605 -8.489 1.00 68.38 100 LEU A O 1
ATOM 737 N N . ALA A 1 101 ? -2.385 14.007 -6.755 1.00 69.12 101 ALA A N 1
ATOM 738 C CA . ALA A 1 101 ? -2.188 15.456 -6.762 1.00 69.12 101 ALA A CA 1
ATOM 739 C C . ALA A 1 101 ? -0.732 15.883 -6.475 1.00 69.12 101 ALA A C 1
ATOM 741 O O . ALA A 1 101 ? -0.343 16.996 -6.826 1.00 69.12 101 ALA A O 1
ATOM 742 N N . PHE A 1 102 ? 0.079 15.013 -5.862 1.00 66.00 102 PHE A N 1
ATOM 743 C CA . PHE A 1 102 ? 1.505 15.259 -5.618 1.00 66.00 102 PHE A CA 1
ATOM 744 C C . PHE A 1 102 ? 2.410 14.756 -6.751 1.00 66.00 102 PHE A C 1
ATOM 746 O O . PHE A 1 102 ? 3.596 15.090 -6.781 1.00 66.00 102 PHE A O 1
ATOM 753 N N . LEU A 1 103 ? 1.869 13.972 -7.688 1.00 70.62 103 LEU A N 1
ATOM 754 C CA . LEU A 1 103 ? 2.583 13.522 -8.876 1.00 70.62 103 LEU A CA 1
ATOM 755 C C . LEU A 1 103 ? 2.476 14.605 -9.952 1.00 70.62 103 LEU A C 1
ATOM 757 O O . LEU A 1 103 ? 1.414 14.831 -10.528 1.00 70.62 103 LEU A O 1
ATOM 761 N N . SER A 1 104 ? 3.581 15.293 -10.233 1.00 61.22 104 SER A N 1
ATOM 762 C CA . SER A 1 104 ? 3.676 16.152 -11.413 1.00 61.22 104 SER A CA 1
ATOM 763 C C . SER A 1 104 ? 4.050 15.319 -12.647 1.00 61.22 104 SER A C 1
ATOM 765 O O . SER A 1 104 ? 4.896 14.429 -12.574 1.00 61.22 104 SER A O 1
ATOM 767 N N . GLY A 1 105 ? 3.431 15.610 -13.795 1.00 66.81 105 GLY A N 1
ATOM 768 C CA . GLY A 1 105 ? 3.674 14.897 -15.059 1.00 66.81 105 GLY A CA 1
ATOM 769 C C . GLY A 1 105 ? 2.632 13.818 -15.380 1.00 66.81 105 GLY A C 1
ATOM 77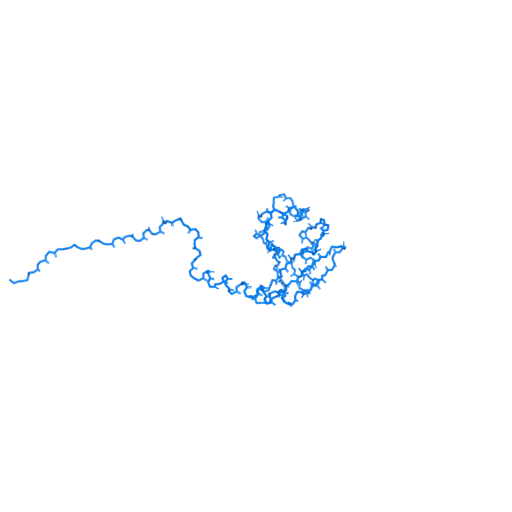0 O O . GLY A 1 105 ? 1.531 13.824 -14.832 1.00 66.81 105 GLY A O 1
ATOM 771 N N . ASP A 1 106 ? 2.953 12.916 -16.313 1.00 70.62 106 ASP A N 1
ATOM 772 C CA . ASP A 1 106 ? 2.065 11.801 -16.666 1.00 70.62 106 ASP A CA 1
ATOM 773 C C . ASP A 1 106 ? 2.086 10.736 -15.561 1.00 70.62 106 ASP A C 1
ATOM 775 O O . ASP A 1 106 ? 3.020 9.941 -15.440 1.00 70.62 106 ASP A O 1
ATOM 779 N N . ILE A 1 107 ? 1.016 10.724 -14.767 1.00 66.75 107 ILE A N 1
ATOM 780 C CA . ILE A 1 107 ? 0.779 9.807 -13.647 1.00 66.75 107 ILE A CA 1
ATOM 781 C C . ILE A 1 107 ? 0.895 8.335 -14.066 1.00 66.75 107 ILE A C 1
ATOM 783 O O . ILE A 1 107 ? 1.291 7.492 -13.261 1.00 66.75 107 ILE A O 1
ATOM 787 N N . ARG A 1 108 ? 0.577 8.003 -15.323 1.00 66.00 108 ARG A N 1
ATOM 788 C CA . ARG A 1 108 ? 0.598 6.615 -15.804 1.00 66.00 108 ARG A CA 1
ATOM 789 C C . ARG A 1 108 ? 2.012 6.073 -15.963 1.00 66.00 108 ARG A C 1
ATOM 791 O O . ARG A 1 108 ? 2.205 4.864 -15.883 1.00 66.00 108 ARG A O 1
ATOM 798 N N . THR A 1 109 ? 2.982 6.952 -16.193 1.00 71.25 109 THR A N 1
ATOM 799 C CA . THR A 1 109 ? 4.392 6.596 -16.401 1.00 71.25 109 THR A CA 1
ATOM 800 C C . THR A 1 109 ? 5.310 7.145 -15.316 1.00 71.25 109 THR A C 1
ATOM 802 O O . THR A 1 109 ? 6.517 6.921 -15.373 1.00 71.25 109 THR A O 1
ATOM 805 N N . ALA A 1 110 ? 4.768 7.890 -14.350 1.00 75.06 110 ALA A N 1
ATOM 806 C CA . ALA A 1 110 ? 5.541 8.486 -13.275 1.00 75.06 110 ALA A CA 1
ATOM 807 C C . ALA A 1 110 ? 6.265 7.401 -12.468 1.00 75.06 110 ALA A C 1
ATOM 809 O O . ALA A 1 110 ? 5.651 6.450 -11.975 1.00 75.06 110 ALA A O 1
ATOM 810 N N . ASN A 1 111 ? 7.581 7.567 -12.330 1.00 83.06 111 ASN A N 1
ATOM 811 C CA . ASN A 1 111 ? 8.390 6.738 -11.454 1.00 83.06 111 ASN A CA 1
ATOM 812 C C . ASN A 1 111 ? 8.101 7.120 -10.000 1.00 83.06 111 ASN A C 1
ATOM 814 O O . ASN A 1 111 ? 8.452 8.207 -9.542 1.00 83.06 111 ASN A O 1
ATOM 818 N N . LEU A 1 112 ? 7.463 6.213 -9.273 1.00 86.69 112 LEU A N 1
ATOM 819 C CA . LEU A 1 112 ? 7.075 6.423 -7.888 1.00 86.69 112 LEU A CA 1
ATOM 820 C C . LEU A 1 112 ? 8.243 6.262 -6.908 1.00 86.69 112 LEU A C 1
ATOM 822 O O . LEU A 1 112 ? 8.132 6.758 -5.789 1.00 86.69 112 LEU A O 1
ATOM 826 N N . VAL A 1 113 ? 9.365 5.648 -7.311 1.00 84.94 113 VAL A N 1
ATOM 827 C CA . VAL A 1 113 ? 10.587 5.598 -6.480 1.00 84.94 113 VAL A CA 1
ATOM 828 C C . VAL A 1 113 ? 11.066 7.013 -6.163 1.00 84.94 113 VAL A C 1
ATOM 830 O O . VAL A 1 113 ? 11.260 7.349 -5.001 1.00 84.94 113 VAL A O 1
ATOM 833 N N . ASP A 1 114 ? 11.120 7.888 -7.172 1.00 79.56 114 ASP A N 1
ATOM 834 C CA . ASP A 1 114 ? 11.604 9.263 -7.002 1.00 79.56 114 ASP A CA 1
ATOM 835 C C . ASP A 1 114 ? 10.717 10.090 -6.061 1.00 79.56 114 ASP A C 1
ATOM 837 O O . ASP A 1 114 ? 11.174 11.072 -5.475 1.00 79.56 114 ASP A O 1
ATOM 841 N N . LEU A 1 115 ? 9.428 9.744 -5.952 1.00 78.75 115 LEU A N 1
ATOM 842 C CA . LEU A 1 115 ? 8.520 10.385 -5.006 1.00 78.75 115 LEU A CA 1
ATOM 843 C C . LEU A 1 115 ? 8.634 9.756 -3.615 1.00 78.75 115 LEU A C 1
ATOM 845 O O . LEU A 1 115 ? 8.648 10.489 -2.631 1.00 78.75 115 LEU A O 1
ATOM 849 N N . HIS A 1 116 ? 8.751 8.432 -3.536 1.00 79.06 116 HIS A N 1
ATOM 850 C CA . HIS A 1 116 ? 8.960 7.713 -2.283 1.00 79.06 116 HIS A CA 1
ATOM 851 C C . HIS A 1 116 ? 10.207 8.221 -1.552 1.00 79.06 116 HIS A C 1
ATOM 853 O O . HIS A 1 116 ? 10.111 8.613 -0.393 1.00 79.06 116 HIS A O 1
ATOM 859 N N . ASP A 1 117 ? 11.332 8.336 -2.260 1.00 79.75 117 ASP A N 1
ATOM 860 C CA . ASP A 1 117 ? 12.620 8.747 -1.690 1.00 79.75 117 ASP A CA 1
ATOM 861 C C . ASP A 1 117 ? 12.632 10.212 -1.217 1.00 79.75 117 ASP A C 1
ATOM 863 O O . ASP A 1 117 ? 13.436 10.598 -0.367 1.00 79.75 117 ASP A O 1
ATOM 867 N N . LYS A 1 118 ? 11.730 11.053 -1.745 1.00 76.31 118 LYS A N 1
ATOM 868 C CA . LYS A 1 118 ? 11.579 12.455 -1.314 1.00 76.31 118 LYS A CA 1
ATOM 869 C C . LYS A 1 118 ? 10.871 12.593 0.027 1.00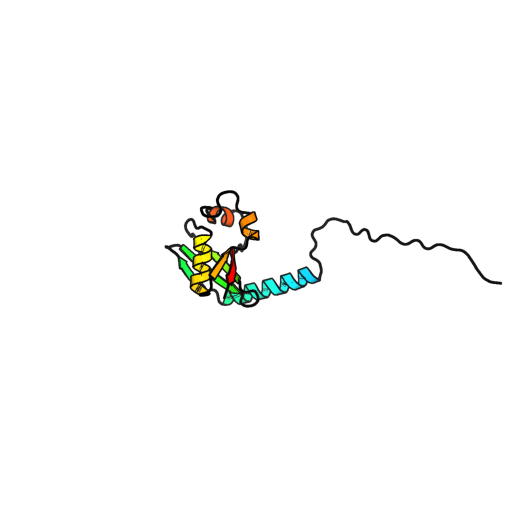 76.31 118 LYS A C 1
ATOM 871 O O . LYS A 1 118 ? 11.036 13.621 0.688 1.00 76.31 118 LYS A O 1
ATOM 876 N N . PHE A 1 119 ? 10.069 11.609 0.422 1.00 72.12 119 PHE A N 1
ATOM 877 C CA . PHE A 1 119 ? 9.393 11.618 1.709 1.00 72.12 119 PHE A CA 1
ATOM 878 C C . PHE A 1 119 ? 10.236 10.862 2.733 1.00 72.12 119 PHE A C 1
ATOM 880 O O . PHE A 1 119 ? 10.466 9.664 2.616 1.00 72.12 119 PHE A O 1
ATOM 887 N N . SER A 1 120 ? 10.684 11.556 3.777 1.00 58.97 120 SER A N 1
ATOM 888 C CA . SER A 1 120 ? 11.314 10.898 4.918 1.00 58.97 120 SER A CA 1
ATOM 889 C C . SER A 1 120 ? 10.259 10.212 5.799 1.00 58.97 120 SER A C 1
ATOM 891 O O . SER A 1 120 ? 9.234 10.807 6.138 1.00 58.97 120 SER A O 1
ATOM 893 N N . GLY A 1 121 ? 10.519 8.962 6.198 1.00 68.69 121 GLY A N 1
ATOM 894 C CA . GLY A 1 121 ? 9.692 8.197 7.143 1.00 68.69 121 GLY A CA 1
ATOM 895 C C . GLY A 1 121 ? 8.908 7.034 6.521 1.00 68.69 121 GLY A C 1
ATOM 896 O O . GLY A 1 121 ? 9.198 6.593 5.414 1.00 68.69 121 GLY A O 1
ATOM 897 N N . ASP A 1 122 ? 7.911 6.526 7.255 1.00 72.25 122 ASP A N 1
ATOM 898 C CA . ASP A 1 122 ? 7.059 5.395 6.851 1.00 72.25 122 ASP A CA 1
ATOM 899 C C . ASP A 1 122 ? 5.999 5.814 5.816 1.00 72.25 122 ASP A C 1
ATOM 901 O O . ASP A 1 122 ? 4.789 5.792 6.073 1.00 72.25 122 ASP A O 1
ATOM 905 N N . PHE A 1 123 ? 6.447 6.246 4.637 1.00 82.06 123 PHE A N 1
ATOM 906 C CA . PHE A 1 123 ? 5.551 6.579 3.539 1.00 82.06 123 PHE A CA 1
ATOM 907 C C . PHE A 1 123 ? 4.947 5.309 2.929 1.00 82.06 123 PHE A C 1
ATOM 909 O O . PHE A 1 123 ? 5.654 4.364 2.579 1.00 82.06 123 PHE A O 1
ATOM 916 N N . ASN A 1 124 ? 3.624 5.310 2.761 1.00 88.94 124 ASN A N 1
ATOM 917 C CA . ASN A 1 124 ? 2.883 4.216 2.147 1.00 88.94 124 ASN A CA 1
ATOM 918 C C . ASN A 1 124 ? 1.922 4.778 1.104 1.00 88.94 124 ASN A C 1
ATOM 920 O O . ASN A 1 124 ? 1.241 5.776 1.347 1.00 88.94 124 ASN A O 1
ATOM 924 N N . TRP A 1 125 ? 1.819 4.094 -0.027 1.00 91.62 125 TRP A N 1
ATOM 925 C CA . TRP A 1 125 ? 0.798 4.358 -1.026 1.00 91.62 125 TRP A CA 1
ATOM 926 C C . TRP A 1 125 ? -0.562 3.904 -0.509 1.00 91.62 125 TRP A C 1
ATOM 928 O O . TRP A 1 125 ? -0.684 2.809 0.040 1.00 91.62 125 TRP A O 1
ATOM 938 N N . LEU A 1 126 ? -1.583 4.735 -0.708 1.00 92.62 126 LEU A N 1
ATOM 939 C CA . LEU A 1 126 ? -2.965 4.406 -0.382 1.00 92.62 126 LEU A CA 1
ATOM 940 C C . LEU A 1 126 ? -3.724 4.062 -1.664 1.00 92.62 126 LEU A C 1
ATOM 942 O O . LEU A 1 126 ? -3.784 4.866 -2.595 1.00 92.62 126 LEU A O 1
ATOM 946 N N . VAL A 1 127 ? -4.332 2.880 -1.684 1.00 94.88 127 VAL A N 1
ATOM 947 C CA . VAL A 1 127 ? -5.195 2.412 -2.771 1.00 94.88 127 VAL A CA 1
ATOM 948 C C . VAL A 1 127 ? -6.588 2.160 -2.216 1.00 94.88 127 VAL A C 1
ATOM 950 O O . VAL A 1 127 ? -6.744 1.476 -1.205 1.00 94.88 127 VAL A O 1
ATOM 953 N N . ARG A 1 128 ? -7.607 2.723 -2.862 1.00 95.25 128 ARG A N 1
ATOM 954 C CA . ARG A 1 128 ? -9.009 2.424 -2.573 1.00 95.25 128 ARG A CA 1
ATOM 955 C C . ARG A 1 128 ? -9.379 1.101 -3.225 1.00 95.25 128 ARG A C 1
ATOM 957 O O . ARG A 1 128 ? -9.010 0.876 -4.375 1.00 95.25 128 ARG A O 1
ATOM 964 N N . LEU A 1 129 ? -10.092 0.261 -2.488 1.00 96.00 129 LEU A N 1
ATOM 965 C CA . LEU A 1 129 ? -10.552 -1.043 -2.940 1.00 96.00 129 LEU A CA 1
ATOM 966 C C . LEU A 1 129 ? -12.052 -0.999 -3.218 1.00 96.00 129 LEU A C 1
ATOM 968 O O . LEU A 1 129 ? -12.822 -0.477 -2.409 1.00 96.00 129 LEU A O 1
ATOM 972 N N . GLU A 1 130 ? -12.447 -1.577 -4.342 1.00 95.31 130 GLU A N 1
ATOM 973 C CA . GLU A 1 130 ? -13.835 -1.760 -4.753 1.00 95.31 130 GLU A CA 1
ATOM 974 C C . GLU A 1 130 ? -14.121 -3.263 -4.816 1.00 95.31 130 GLU A C 1
ATOM 976 O O . GLU A 1 130 ? -13.835 -3.945 -5.803 1.00 95.31 130 GLU A O 1
ATOM 981 N N . CYS A 1 131 ? -14.608 -3.759 -3.679 1.00 87.12 131 CYS A N 1
ATOM 982 C CA . CYS A 1 131 ? -15.255 -5.049 -3.498 1.00 87.12 131 CYS A CA 1
ATOM 983 C C . CYS A 1 131 ? -16.776 -4.786 -3.400 1.00 87.12 131 CYS A C 1
ATOM 985 O O . CYS A 1 131 ? -17.547 -5.693 -3.757 1.00 87.12 131 CYS A O 1
#

Sequence (131 aa):
MRFTLPLILITTVLTACSGSHLTAEQQAQRKVNIAQNEAAWAKAQTVNVGGKLFSVAIVTERNSALIRPVGDTPSYTVADVEAASRAVSHCDGTMDAGVLAFLSGDIRTANLVDLHDKFSGDFNWLVRLEC

Secondary structure (DSSP, 8-state):
-----------------------HHHHHHHHHHHHHHHHHHTT-EEEEETTEEEEEEEEGGGTEEEEEE-SS-----HHHHHHHHHHHH-SEEEE-HHHHTT--S-TTT--SHHHHTTS-SS--EEEEEE-